Protein AF-A0A3P6T0H2-F1 (afdb_monomer_lite)

Organism: Cylicostephanus goldi (NCBI:txid71465)

pLDDT: mean 89.81, std 6.39, range [56.75, 97.06]

Structure (mmCIF, N/CA/C/O backbone):
data_AF-A0A3P6T0H2-F1
#
_entry.id   AF-A0A3P6T0H2-F1
#
loop_
_atom_site.group_PDB
_atom_site.id
_atom_site.type_symbol
_atom_site.label_atom_id
_atom_site.label_alt_id
_atom_site.label_comp_id
_atom_site.label_asym_id
_atom_site.label_entity_id
_atom_site.label_seq_id
_atom_site.pdbx_PDB_ins_code
_atom_site.Cartn_x
_atom_site.Cartn_y
_atom_site.Cartn_z
_atom_site.occupancy
_atom_site.B_iso_or_equiv
_atom_site.auth_seq_id
_atom_site.auth_comp_id
_atom_site.auth_asym_id
_atom_site.auth_atom_id
_atom_site.pdbx_PDB_model_num
ATOM 1 N N . MET A 1 1 ? 17.838 8.995 -18.043 1.00 56.75 1 MET A N 1
ATOM 2 C CA . MET A 1 1 ? 17.216 7.664 -18.227 1.00 56.75 1 MET A CA 1
ATOM 3 C C . MET A 1 1 ? 16.269 7.439 -17.061 1.00 56.75 1 MET A C 1
ATOM 5 O O . MET A 1 1 ? 16.693 7.664 -15.937 1.00 56.75 1 MET A O 1
ATOM 9 N N . PHE A 1 2 ? 15.009 7.081 -17.308 1.00 78.56 2 PHE A N 1
ATOM 10 C CA . PHE A 1 2 ? 14.020 6.824 -16.253 1.00 78.56 2 PHE A CA 1
ATOM 11 C C . PHE A 1 2 ? 13.772 5.318 -16.149 1.00 78.56 2 PHE A C 1
ATOM 13 O O . PHE A 1 2 ? 13.667 4.649 -17.176 1.00 78.56 2 PHE A O 1
ATOM 20 N N . VAL A 1 3 ? 13.692 4.792 -14.927 1.00 85.62 3 VAL A N 1
ATOM 21 C CA . VAL A 1 3 ? 13.364 3.388 -14.654 1.00 85.62 3 VAL A CA 1
ATOM 22 C C . VAL A 1 3 ? 12.165 3.339 -13.718 1.00 85.62 3 VAL A C 1
ATOM 24 O O . VAL A 1 3 ? 12.091 4.105 -12.758 1.00 85.62 3 VAL A O 1
ATOM 27 N N . LEU A 1 4 ? 11.206 2.463 -14.012 1.00 88.94 4 LEU A N 1
ATOM 28 C CA . LEU A 1 4 ? 10.087 2.222 -13.110 1.00 88.94 4 LEU A CA 1
ATOM 29 C C . LEU A 1 4 ? 10.591 1.500 -11.861 1.00 88.94 4 LEU A C 1
ATOM 31 O O . LEU A 1 4 ? 11.345 0.536 -11.978 1.00 88.94 4 LEU A O 1
ATOM 35 N N . GLN A 1 5 ? 10.147 1.939 -10.686 1.00 90.56 5 GLN A N 1
ATOM 36 C CA . GLN A 1 5 ? 10.596 1.397 -9.411 1.00 90.56 5 GLN A CA 1
ATOM 37 C C . GLN A 1 5 ? 9.438 0.809 -8.602 1.00 90.56 5 GLN A C 1
ATOM 39 O O . GLN A 1 5 ? 8.395 1.443 -8.454 1.00 90.56 5 GLN A O 1
ATOM 44 N N . PHE A 1 6 ? 9.672 -0.371 -8.031 1.00 90.06 6 PHE A N 1
ATOM 45 C CA . PHE A 1 6 ? 8.825 -1.020 -7.037 1.00 90.06 6 PHE A CA 1
ATOM 46 C C . PHE A 1 6 ? 9.510 -0.994 -5.684 1.00 90.06 6 PHE A C 1
ATOM 48 O O . PHE A 1 6 ? 10.702 -1.284 -5.553 1.00 90.06 6 PHE A O 1
ATOM 55 N N . ASP A 1 7 ? 8.732 -0.643 -4.676 1.00 90.25 7 ASP A N 1
ATOM 56 C CA . ASP A 1 7 ? 9.167 -0.512 -3.299 1.00 90.25 7 ASP A CA 1
ATOM 57 C C . ASP A 1 7 ? 8.033 -1.009 -2.386 1.00 90.25 7 ASP A C 1
ATOM 59 O O . ASP A 1 7 ? 6.903 -1.209 -2.841 1.00 90.25 7 ASP A O 1
ATOM 63 N N . GLN A 1 8 ? 8.328 -1.228 -1.110 1.00 88.31 8 GLN A N 1
ATOM 64 C CA . GLN A 1 8 ? 7.319 -1.537 -0.111 1.00 88.31 8 GLN A CA 1
ATOM 65 C C . GLN A 1 8 ? 6.286 -0.409 0.005 1.00 88.31 8 GLN A C 1
ATOM 67 O O . GLN A 1 8 ? 6.609 0.776 -0.122 1.00 88.31 8 GLN A O 1
ATOM 72 N N . GLY A 1 9 ? 5.031 -0.789 0.258 1.00 87.25 9 GLY A N 1
ATOM 73 C CA . GLY A 1 9 ? 3.922 0.154 0.381 1.00 87.25 9 GLY A CA 1
ATOM 74 C C . GLY A 1 9 ? 4.030 1.072 1.601 1.00 87.25 9 GLY A C 1
ATOM 75 O O . GLY A 1 9 ? 4.852 0.879 2.495 1.00 87.25 9 GLY A O 1
ATOM 76 N N . GLY A 1 10 ? 3.165 2.083 1.658 1.00 88.19 10 GLY A N 1
ATOM 77 C CA . GLY A 1 10 ? 3.023 2.925 2.845 1.00 88.19 10 GLY A CA 1
ATOM 78 C C . GLY A 1 10 ? 2.247 2.226 3.963 1.00 88.19 10 GLY A C 1
ATOM 79 O O . GLY A 1 10 ? 1.396 1.379 3.705 1.00 88.19 10 GLY A O 1
ATOM 80 N N . LEU A 1 11 ? 2.519 2.625 5.204 1.00 90.94 11 LEU A N 1
ATOM 81 C CA . LEU A 1 11 ? 1.697 2.309 6.372 1.00 90.94 11 LEU A CA 1
ATOM 82 C C . LEU A 1 11 ? 1.048 3.598 6.880 1.00 90.94 11 LEU A C 1
ATOM 84 O O . LEU A 1 11 ? 1.671 4.661 6.813 1.00 90.94 11 LEU A O 1
ATOM 88 N N . SER A 1 12 ? -0.162 3.516 7.439 1.00 92.00 12 SER A N 1
ATOM 89 C CA . SER A 1 12 ? -0.828 4.700 8.004 1.00 92.00 12 SER A CA 1
ATOM 90 C C . SER A 1 12 ? -0.120 5.266 9.243 1.00 92.00 12 SER A C 1
ATOM 92 O O . SER A 1 12 ? -0.160 6.470 9.492 1.00 92.00 12 SER A O 1
ATOM 94 N N . LEU A 1 13 ? 0.544 4.409 10.024 1.00 91.88 13 LEU A N 1
ATOM 95 C CA . LEU A 1 13 ? 1.431 4.785 11.130 1.00 91.88 13 LEU A CA 1
ATOM 96 C C . LEU A 1 13 ? 2.838 4.240 10.875 1.00 91.88 13 LEU A C 1
ATOM 98 O O . LEU A 1 13 ? 3.034 3.347 10.057 1.00 91.88 13 LEU A O 1
ATOM 102 N N . SER A 1 14 ? 3.838 4.739 11.604 1.00 90.12 14 SER A N 1
ATOM 103 C CA . SER A 1 14 ? 5.196 4.213 11.457 1.00 90.12 14 SER A CA 1
ATOM 104 C C . SER A 1 14 ? 5.265 2.725 11.816 1.00 90.12 14 SER A C 1
ATOM 106 O O . SER A 1 14 ? 4.638 2.274 12.778 1.00 90.12 14 SER A O 1
ATOM 108 N N . GLN A 1 15 ? 6.090 1.972 11.084 1.00 90.19 15 GLN A N 1
ATOM 109 C CA . GLN A 1 15 ? 6.333 0.543 11.313 1.00 90.19 15 GLN A CA 1
ATOM 110 C C . GLN A 1 15 ? 6.605 0.241 12.797 1.00 90.19 15 GLN A C 1
ATOM 112 O O . GLN A 1 15 ? 6.006 -0.654 13.389 1.00 90.19 15 GLN A O 1
ATOM 117 N N . ARG A 1 16 ? 7.436 1.073 13.441 1.00 89.19 16 ARG A N 1
ATOM 118 C CA . ARG A 1 16 ? 7.788 0.965 14.863 1.00 89.19 16 ARG A CA 1
ATOM 119 C C . ARG A 1 16 ? 6.571 0.973 15.797 1.00 89.19 16 ARG A C 1
ATOM 121 O O . ARG A 1 16 ? 6.591 0.268 16.803 1.00 89.19 16 ARG A O 1
ATOM 128 N N . ILE A 1 17 ? 5.527 1.747 15.489 1.00 91.75 17 ILE A N 1
ATOM 129 C CA . ILE A 1 17 ? 4.299 1.786 16.299 1.00 91.75 17 ILE A CA 1
ATOM 130 C C . ILE A 1 17 ? 3.573 0.437 16.236 1.00 91.75 17 ILE A C 1
ATOM 132 O O . ILE A 1 17 ? 3.117 -0.048 17.271 1.00 91.75 17 ILE A O 1
ATOM 136 N N . TYR A 1 18 ? 3.512 -0.190 15.057 1.00 91.31 18 TYR A N 1
ATOM 137 C CA . TYR A 1 18 ? 2.891 -1.505 14.886 1.00 91.31 18 TYR A CA 1
ATOM 138 C C . TYR A 1 18 ? 3.719 -2.648 15.477 1.00 91.31 18 TYR A C 1
ATOM 140 O O . TYR A 1 18 ? 3.127 -3.591 15.996 1.00 91.31 18 TYR A O 1
ATOM 148 N N . LEU A 1 19 ? 5.053 -2.574 15.432 1.00 89.69 19 LEU A N 1
ATOM 149 C CA . LEU A 1 19 ? 5.931 -3.609 15.995 1.00 89.69 19 LEU A CA 1
ATOM 150 C C . LEU A 1 19 ? 6.006 -3.548 17.529 1.00 89.69 19 LEU A C 1
ATOM 152 O O . LEU A 1 19 ? 6.058 -4.577 18.196 1.00 89.69 19 LEU A O 1
ATOM 156 N N . LEU A 1 20 ? 5.956 -2.347 18.113 1.00 91.38 20 LEU A N 1
ATOM 157 C CA . LEU A 1 20 ? 6.043 -2.132 19.560 1.00 91.38 20 LEU A CA 1
ATOM 158 C C . LEU A 1 20 ? 4.674 -1.774 20.157 1.00 91.38 20 LEU A C 1
ATOM 160 O O . LEU A 1 20 ? 4.537 -0.779 20.874 1.00 91.38 20 LEU A O 1
ATOM 164 N N . LYS A 1 21 ? 3.647 -2.595 19.884 1.00 88.25 21 LYS A N 1
ATOM 165 C CA . LYS A 1 21 ? 2.272 -2.353 20.377 1.00 88.25 21 LYS A CA 1
ATOM 166 C C . LYS A 1 21 ? 2.192 -2.233 21.900 1.00 88.25 21 LYS A C 1
ATOM 168 O O . LYS A 1 21 ? 1.386 -1.456 22.397 1.00 88.25 21 LYS A O 1
ATOM 173 N N . HIS A 1 22 ? 3.037 -2.955 22.636 1.00 89.94 22 HIS A N 1
ATOM 174 C CA . HIS A 1 22 ? 3.088 -2.879 24.099 1.00 89.94 22 HIS A CA 1
ATOM 175 C C . HIS A 1 22 ? 3.513 -1.489 24.608 1.00 89.94 22 HIS A C 1
ATOM 177 O O . HIS A 1 22 ? 3.059 -1.066 25.664 1.00 89.94 22 HIS A O 1
ATOM 183 N N . VAL A 1 23 ? 4.324 -0.750 23.837 1.00 92.38 23 VAL A N 1
ATOM 184 C CA . VAL A 1 23 ? 4.738 0.628 24.159 1.00 92.3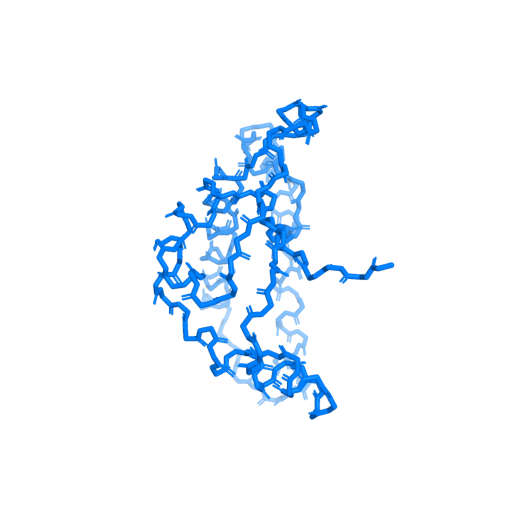8 23 VAL A CA 1
ATOM 185 C C . VAL A 1 23 ? 3.758 1.651 23.585 1.00 92.38 23 VAL A C 1
ATOM 187 O O . VAL A 1 23 ? 3.415 2.634 24.236 1.00 92.38 23 VAL A O 1
ATOM 190 N N . TYR A 1 24 ? 3.304 1.443 22.345 1.00 93.38 24 TYR A N 1
ATOM 191 C CA . TYR A 1 24 ? 2.552 2.447 21.583 1.00 93.38 24 TYR A CA 1
ATOM 192 C C . TYR A 1 24 ? 1.059 2.143 21.422 1.00 93.38 24 TYR A C 1
ATOM 194 O O . TYR A 1 24 ? 0.386 2.811 20.635 1.00 93.38 24 TYR A O 1
ATOM 202 N N . GLY A 1 25 ? 0.503 1.196 22.179 1.00 91.56 25 GLY A N 1
ATOM 203 C CA . GLY A 1 25 ? -0.907 0.798 22.083 1.00 91.56 25 GLY A CA 1
ATOM 204 C C . GLY A 1 25 ? -1.884 1.969 22.234 1.00 91.56 25 GLY A C 1
ATOM 205 O O . GLY A 1 25 ? -2.883 2.042 21.522 1.00 91.56 25 GLY A O 1
ATOM 206 N N . ALA A 1 26 ? -1.549 2.962 23.064 1.00 94.81 26 ALA A N 1
ATOM 207 C CA . ALA A 1 26 ? -2.329 4.194 23.184 1.00 94.81 26 ALA A CA 1
ATOM 208 C C . ALA A 1 26 ? -2.430 4.969 21.855 1.00 94.81 26 ALA A C 1
ATOM 210 O O . ALA A 1 26 ? -3.507 5.456 21.509 1.00 94.81 26 ALA A O 1
ATOM 211 N N . LYS A 1 27 ? -1.344 5.038 21.071 1.00 93.75 27 LYS A N 1
ATOM 212 C CA . LYS A 1 27 ? -1.337 5.693 19.751 1.00 93.75 27 LYS A CA 1
ATOM 213 C C . LYS A 1 27 ? -2.196 4.932 18.745 1.00 93.75 27 LYS A C 1
ATOM 215 O O . LYS A 1 27 ? -2.960 5.556 18.013 1.00 93.75 27 LYS A O 1
ATOM 220 N N . ILE A 1 28 ? -2.132 3.599 18.763 1.00 93.75 28 ILE A N 1
ATOM 221 C CA . ILE A 1 28 ? -2.985 2.742 17.923 1.00 93.75 28 ILE A CA 1
ATOM 222 C C . ILE A 1 28 ? -4.462 2.964 18.273 1.00 93.75 28 ILE A C 1
ATOM 224 O O . ILE A 1 28 ? -5.288 3.135 17.382 1.00 93.75 28 ILE A O 1
ATOM 228 N N . ASN A 1 29 ? -4.798 3.062 19.561 1.00 95.19 29 ASN A N 1
ATOM 229 C CA . ASN A 1 29 ? -6.169 3.326 20.003 1.00 95.19 29 ASN A CA 1
ATOM 230 C C . ASN A 1 29 ? -6.680 4.710 19.574 1.00 95.19 29 ASN A C 1
ATOM 232 O O . ASN A 1 29 ? -7.846 4.847 19.200 1.00 95.19 29 ASN A O 1
ATOM 236 N N . VAL A 1 30 ? -5.830 5.741 19.607 1.00 96.75 30 VAL A N 1
ATOM 237 C CA . VAL A 1 30 ? -6.177 7.074 19.084 1.00 96.75 30 VAL A CA 1
ATOM 238 C C . VAL A 1 30 ? -6.426 7.010 17.576 1.00 96.75 30 VAL A C 1
ATOM 240 O O . VAL A 1 30 ? -7.440 7.525 17.105 1.00 96.75 30 VAL A O 1
ATOM 243 N N . PHE A 1 31 ? -5.560 6.323 16.829 1.00 96.00 31 PHE A N 1
ATOM 244 C CA . PHE A 1 31 ? -5.728 6.132 15.390 1.00 96.00 31 PHE A CA 1
ATOM 245 C C . PHE A 1 31 ? -7.008 5.353 15.047 1.00 96.00 31 PHE A C 1
ATOM 247 O O . PHE A 1 31 ? -7.780 5.783 14.190 1.00 96.00 31 PHE A O 1
ATOM 254 N N . LYS A 1 32 ? -7.322 4.286 15.793 1.00 96.06 32 LYS A N 1
ATOM 255 C CA . LYS A 1 32 ? -8.589 3.548 15.673 1.00 96.06 32 LYS A CA 1
ATOM 256 C C . LYS A 1 32 ? -9.796 4.470 15.846 1.00 96.06 32 LYS A C 1
ATOM 258 O O . LYS A 1 32 ? -10.700 4.470 15.014 1.00 96.06 32 LYS A O 1
ATOM 263 N N . LYS A 1 33 ? -9.810 5.294 16.902 1.00 96.19 33 LYS A N 1
ATOM 264 C CA . LYS A 1 33 ? -10.893 6.266 17.142 1.00 96.19 33 LYS A CA 1
ATOM 265 C C . LYS A 1 33 ? -11.018 7.268 15.993 1.00 96.19 33 LYS A C 1
ATOM 267 O O . LYS A 1 33 ? -12.134 7.584 15.583 1.00 96.19 33 LYS A O 1
ATOM 272 N N . PHE A 1 34 ? -9.894 7.738 15.457 1.00 96.50 34 PHE A N 1
ATOM 273 C CA . PHE A 1 34 ? -9.876 8.620 14.293 1.00 96.50 34 PHE A CA 1
ATOM 274 C C . PHE A 1 34 ? -10.524 7.963 13.064 1.00 96.50 34 PHE A C 1
ATOM 276 O O . PHE A 1 34 ? -11.424 8.563 12.472 1.00 96.50 34 PHE A O 1
ATOM 283 N N . LEU A 1 35 ? -10.149 6.723 12.725 1.00 96.25 35 LEU A N 1
ATOM 284 C CA . LEU A 1 35 ? -10.744 5.982 11.607 1.00 96.25 35 LEU A CA 1
ATOM 285 C C . LEU A 1 35 ? -12.250 5.765 11.800 1.00 96.25 35 LEU A C 1
ATOM 287 O O . LEU A 1 35 ? -13.027 6.029 10.883 1.00 96.25 35 LEU A O 1
ATOM 291 N N . VAL A 1 36 ? -12.682 5.375 13.007 1.00 95.69 36 VAL A N 1
ATOM 292 C CA . VAL A 1 36 ? -14.111 5.173 13.321 1.00 95.69 36 VAL A CA 1
ATOM 293 C C . VAL A 1 36 ? -14.887 6.467 13.086 1.00 95.69 36 VAL A C 1
ATOM 295 O O . VAL A 1 36 ? -15.954 6.454 12.472 1.00 95.69 36 VAL A O 1
ATOM 298 N N . ASN A 1 37 ? -14.344 7.599 13.534 1.00 95.69 37 ASN A N 1
ATOM 299 C CA . ASN A 1 37 ? -14.981 8.899 13.357 1.00 95.69 37 ASN A CA 1
ATOM 300 C C . ASN A 1 37 ? -15.056 9.311 11.880 1.00 95.69 37 ASN A C 1
ATOM 302 O O . ASN A 1 37 ? -16.089 9.825 11.452 1.00 95.69 37 ASN A O 1
ATOM 306 N N . LYS A 1 38 ? -14.010 9.050 11.086 1.00 95.56 38 LYS A N 1
ATOM 307 C CA . LYS A 1 38 ? -14.011 9.324 9.640 1.00 95.56 38 LYS A CA 1
ATOM 308 C C . LYS A 1 38 ? -15.033 8.473 8.891 1.00 95.56 38 LYS A C 1
ATOM 310 O O . LYS A 1 38 ? -15.820 9.022 8.127 1.00 95.56 38 LYS A O 1
ATOM 315 N N . VAL A 1 39 ? -15.092 7.169 9.163 1.00 95.25 39 VAL A N 1
ATOM 316 C CA . VAL A 1 39 ? -16.085 6.276 8.541 1.00 95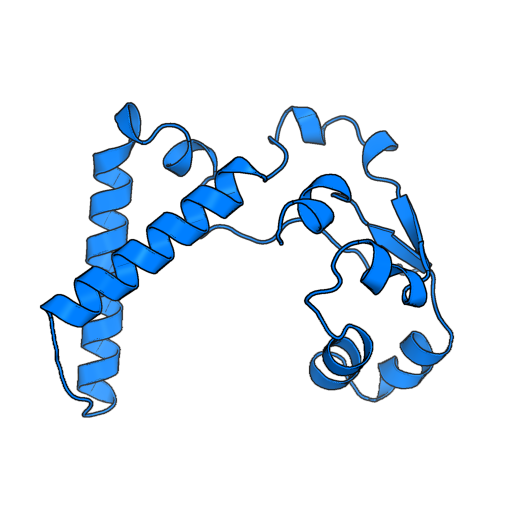.25 39 VAL A CA 1
ATOM 317 C C . VAL A 1 39 ? -17.506 6.718 8.885 1.00 95.25 39 VAL A C 1
ATOM 319 O O . VAL A 1 39 ? -18.360 6.782 8.004 1.00 95.25 39 VAL A O 1
ATOM 322 N N . ARG A 1 40 ? -17.764 7.102 10.141 1.00 93.50 40 ARG A N 1
ATOM 323 C CA . ARG A 1 40 ? -19.075 7.630 10.549 1.00 93.50 40 ARG A CA 1
ATOM 324 C C . ARG A 1 40 ? -19.450 8.919 9.828 1.00 93.50 40 ARG A C 1
ATOM 326 O O . ARG A 1 40 ? -20.624 9.102 9.514 1.00 93.50 40 ARG A O 1
ATOM 333 N N . LEU A 1 41 ? -18.481 9.801 9.581 1.00 95.06 41 LEU A N 1
ATOM 334 C CA . LEU A 1 41 ? -18.708 11.024 8.817 1.00 95.06 41 LEU A CA 1
ATOM 335 C C . LEU A 1 41 ? -19.106 10.688 7.374 1.00 95.06 41 LEU A C 1
ATOM 337 O O . LEU A 1 41 ? -20.161 11.123 6.928 1.00 95.06 41 LEU A O 1
ATOM 341 N N . PHE A 1 42 ? -18.364 9.803 6.701 1.00 94.88 42 PHE A N 1
ATOM 342 C CA . PHE A 1 42 ? -18.709 9.360 5.346 1.00 94.88 42 PHE A CA 1
ATOM 343 C C . PHE A 1 42 ? -20.064 8.645 5.274 1.00 94.88 42 PHE A C 1
ATOM 345 O O . PHE A 1 42 ? -20.839 8.885 4.353 1.00 94.88 42 PHE A O 1
ATOM 352 N N . GLN A 1 43 ? -20.399 7.812 6.265 1.00 93.81 43 GLN A N 1
ATOM 353 C CA . GLN A 1 43 ? -21.720 7.182 6.346 1.00 93.81 43 GLN A CA 1
ATOM 354 C C . GLN A 1 43 ? -22.836 8.214 6.532 1.00 93.81 43 GLN A C 1
ATOM 356 O O . GLN A 1 43 ? -23.925 8.052 5.985 1.00 93.81 43 GLN A O 1
ATOM 361 N N . LYS A 1 44 ? -22.589 9.272 7.317 1.00 93.44 44 LYS A N 1
ATOM 362 C CA . LYS A 1 44 ? -23.545 10.365 7.506 1.00 93.44 44 LYS A CA 1
ATOM 363 C C . LYS A 1 44 ? -23.772 11.127 6.204 1.00 93.44 44 LYS A C 1
ATOM 365 O O . LYS A 1 44 ? -24.930 11.298 5.832 1.00 93.44 44 LYS A O 1
ATOM 370 N N . ASP A 1 45 ? -22.702 11.526 5.531 1.00 94.75 45 ASP A N 1
ATOM 371 C CA . ASP A 1 45 ? -22.774 12.346 4.319 1.00 94.75 45 ASP A CA 1
ATOM 372 C C . ASP A 1 45 ? -23.359 11.553 3.140 1.00 94.75 45 ASP A C 1
ATOM 374 O O . ASP A 1 45 ? -24.199 12.058 2.399 1.00 94.75 45 ASP A O 1
ATOM 378 N N . GLY A 1 46 ? -23.004 10.269 3.027 1.00 93.88 46 GLY A N 1
ATOM 379 C CA . GLY A 1 46 ? -23.524 9.352 2.011 1.00 93.88 46 GLY A CA 1
ATOM 380 C C . GLY A 1 46 ? -24.896 8.743 2.318 1.00 93.88 46 GLY A C 1
ATOM 381 O O . GLY A 1 46 ? -25.351 7.894 1.556 1.00 93.88 46 GLY A O 1
ATOM 382 N N . LYS A 1 47 ? -25.549 9.119 3.432 1.00 93.50 47 LYS A N 1
ATOM 383 C CA . LYS A 1 47 ? -26.824 8.532 3.904 1.00 93.50 47 LYS A CA 1
ATOM 384 C C . LYS A 1 47 ? -26.798 6.992 3.982 1.00 93.50 47 LYS A C 1
ATOM 386 O O . LYS A 1 47 ? -27.795 6.328 3.709 1.00 93.50 47 LYS A O 1
ATOM 391 N N . LEU A 1 48 ? -25.655 6.424 4.366 1.00 91.75 48 LEU A N 1
ATOM 392 C CA . LEU A 1 48 ? -25.446 4.979 4.464 1.00 91.75 48 LEU A CA 1
ATOM 393 C C . LEU A 1 48 ? -25.866 4.432 5.842 1.00 91.75 48 LEU A C 1
ATOM 395 O O . LEU A 1 48 ? -25.838 5.167 6.838 1.00 91.75 48 LEU A O 1
ATOM 399 N N . PRO A 1 49 ? -26.198 3.129 5.941 1.00 87.69 49 PRO A N 1
ATOM 400 C CA . PRO A 1 49 ? -26.496 2.484 7.214 1.00 87.69 49 PRO A CA 1
ATOM 401 C C . PRO A 1 49 ? -25.326 2.598 8.196 1.00 87.69 49 PRO A C 1
ATOM 403 O O . PRO A 1 49 ? -24.173 2.329 7.857 1.00 87.69 49 PRO A O 1
ATOM 406 N N . ARG A 1 50 ? -25.631 2.960 9.445 1.00 86.88 50 ARG A N 1
ATOM 407 C CA . ARG A 1 50 ? -24.634 3.109 10.511 1.00 86.88 50 ARG A CA 1
ATOM 408 C C . ARG A 1 50 ? -24.664 1.887 11.414 1.00 86.88 50 ARG A C 1
ATOM 410 O O . ARG A 1 50 ? -25.504 1.794 12.304 1.00 86.88 50 ARG A O 1
ATOM 417 N N . ASN A 1 51 ? -23.728 0.967 11.212 1.00 89.06 51 ASN A N 1
ATOM 418 C CA . ASN A 1 51 ? -23.508 -0.143 12.133 1.00 89.06 51 ASN A CA 1
ATOM 419 C C . ASN A 1 51 ? -22.179 0.063 12.860 1.00 89.06 51 ASN A C 1
ATOM 421 O O . ASN A 1 51 ? -21.110 -0.220 12.323 1.00 89.06 51 ASN A O 1
ATOM 425 N N . ARG A 1 52 ? -22.263 0.564 14.095 1.00 87.12 52 ARG A N 1
ATOM 426 C CA . ARG A 1 52 ? -21.091 0.872 14.918 1.00 87.12 52 ARG A CA 1
ATOM 427 C C . ARG A 1 52 ? -20.202 -0.350 15.140 1.00 87.12 52 ARG A C 1
ATOM 429 O O . ARG A 1 52 ? -18.999 -0.245 14.931 1.00 87.12 52 ARG A O 1
ATOM 436 N N . THR A 1 53 ? -20.787 -1.473 15.547 1.00 90.69 53 THR A N 1
ATOM 437 C CA . THR A 1 53 ? -20.045 -2.697 15.872 1.00 90.69 53 THR A CA 1
ATOM 438 C C . THR A 1 53 ? -19.329 -3.242 14.644 1.00 90.69 53 THR A C 1
ATOM 440 O O . THR A 1 53 ? -18.163 -3.615 14.727 1.00 90.69 53 THR A O 1
ATOM 443 N N . LYS A 1 54 ? -19.994 -3.215 13.482 1.00 92.88 54 LYS A N 1
ATOM 444 C CA . LYS A 1 54 ? -19.371 -3.599 12.214 1.00 92.88 54 LYS A CA 1
ATOM 445 C C . LYS A 1 54 ? -18.216 -2.664 11.854 1.00 92.88 54 LYS A C 1
ATOM 447 O O . LYS A 1 54 ? -17.123 -3.139 11.603 1.00 92.88 54 LYS A O 1
ATOM 452 N N . THR A 1 55 ? -18.421 -1.346 11.908 1.00 93.19 55 THR A N 1
ATOM 453 C CA . THR A 1 55 ? -17.359 -0.371 11.609 1.00 93.19 55 THR A CA 1
ATOM 454 C C . THR A 1 55 ? -16.143 -0.527 12.521 1.00 93.19 55 THR A C 1
ATOM 456 O O . THR A 1 55 ? -15.015 -0.435 12.051 1.00 93.19 55 THR A O 1
ATOM 459 N N . GLU A 1 56 ? -16.348 -0.761 13.817 1.00 94.31 56 GLU A N 1
ATOM 460 C CA . GLU A 1 56 ? -15.240 -0.986 14.752 1.00 94.31 56 GLU A CA 1
ATOM 461 C C . GLU A 1 56 ? -14.475 -2.278 14.425 1.00 94.31 56 GLU A C 1
ATOM 463 O O . GLU A 1 56 ? -13.245 -2.250 14.432 1.00 94.31 56 GLU A O 1
ATOM 468 N N . LYS A 1 57 ? -15.183 -3.357 14.060 1.00 96.25 57 LYS A N 1
ATOM 469 C CA . LYS A 1 57 ? -14.578 -4.621 13.620 1.00 96.25 57 LYS A CA 1
ATOM 470 C C . LYS A 1 57 ? -13.796 -4.469 12.310 1.00 96.25 57 LYS A C 1
ATOM 472 O O . LYS A 1 57 ? -12.641 -4.876 12.255 1.00 96.25 57 LYS A O 1
ATOM 477 N N . ASP A 1 58 ? -14.384 -3.839 11.295 1.00 95.50 58 ASP A N 1
ATOM 478 C CA . ASP A 1 58 ? -13.735 -3.623 9.995 1.00 95.50 58 ASP A CA 1
ATOM 479 C C . ASP A 1 58 ? -12.438 -2.801 10.163 1.00 95.50 58 ASP A C 1
ATOM 481 O O . ASP A 1 58 ? -11.419 -3.069 9.531 1.00 95.50 58 ASP A O 1
ATOM 485 N N . ILE A 1 59 ? -12.435 -1.818 11.072 1.00 96.12 59 ILE A N 1
ATOM 486 C CA . ILE A 1 59 ? -11.239 -1.017 11.377 1.00 96.12 59 ILE A CA 1
ATOM 487 C C . ILE A 1 59 ? -10.182 -1.827 12.132 1.00 96.12 59 ILE A C 1
ATOM 489 O O . ILE A 1 59 ? -8.991 -1.648 11.878 1.00 96.12 59 ILE A O 1
ATOM 493 N N . ASP A 1 60 ? -10.584 -2.720 13.036 1.00 95.94 60 ASP A N 1
ATOM 494 C CA . ASP A 1 60 ? -9.644 -3.642 13.678 1.00 95.94 60 ASP A CA 1
ATOM 495 C C . ASP A 1 60 ? -8.984 -4.574 12.658 1.00 95.94 60 ASP A C 1
ATOM 497 O O . ASP A 1 60 ? -7.780 -4.821 12.740 1.00 95.94 60 ASP A O 1
ATOM 501 N N . GLU A 1 61 ? -9.738 -5.048 11.666 1.00 97.06 61 GLU A N 1
ATOM 502 C CA . GLU A 1 61 ? -9.202 -5.848 10.564 1.00 97.06 61 GLU A CA 1
ATOM 503 C C . GLU A 1 61 ? -8.179 -5.055 9.736 1.00 97.06 61 GLU A C 1
ATOM 505 O O . GLU A 1 61 ? -7.088 -5.570 9.482 1.00 97.06 61 GLU A O 1
ATOM 510 N N . ILE A 1 62 ? -8.457 -3.784 9.415 1.00 95.81 62 ILE A N 1
ATOM 511 C CA . ILE A 1 62 ? -7.505 -2.890 8.726 1.00 95.81 62 ILE A CA 1
ATOM 512 C C . ILE A 1 62 ? -6.217 -2.715 9.541 1.00 95.81 62 ILE A C 1
ATOM 514 O O . ILE A 1 62 ? -5.121 -2.893 9.013 1.00 95.81 62 ILE A O 1
ATOM 518 N N . ILE A 1 63 ? -6.324 -2.407 10.838 1.00 95.31 63 ILE A N 1
ATOM 519 C CA . ILE A 1 63 ? -5.158 -2.208 11.716 1.00 95.31 63 ILE A CA 1
ATOM 520 C C . ILE A 1 63 ? -4.336 -3.497 11.841 1.00 95.31 63 ILE A C 1
ATOM 522 O O . ILE A 1 63 ? -3.104 -3.458 11.882 1.00 95.31 63 ILE A O 1
ATOM 526 N N . ASN A 1 64 ? -4.999 -4.652 11.912 1.00 95.12 64 ASN A N 1
ATOM 527 C CA . ASN A 1 64 ? -4.324 -5.944 11.967 1.00 95.12 64 ASN A CA 1
ATOM 528 C C . ASN A 1 64 ? -3.626 -6.282 10.649 1.00 95.12 64 ASN A C 1
ATOM 530 O O . ASN A 1 64 ? -2.512 -6.803 10.677 1.00 95.12 64 ASN A O 1
ATOM 534 N N . PHE A 1 65 ? -4.243 -5.960 9.514 1.00 94.06 65 PHE A N 1
ATOM 535 C CA . PHE A 1 65 ? -3.625 -6.108 8.202 1.00 94.06 65 PHE A CA 1
ATOM 536 C C . PHE A 1 65 ? -2.384 -5.216 8.064 1.00 94.06 65 PHE A C 1
ATOM 538 O O . PHE A 1 65 ? -1.311 -5.713 7.730 1.00 94.06 65 PHE A O 1
ATOM 545 N N . GLU A 1 66 ? -2.476 -3.935 8.432 1.00 94.19 66 GLU A N 1
ATOM 546 C CA . GLU A 1 66 ? -1.314 -3.037 8.440 1.00 94.19 66 GLU A CA 1
ATOM 547 C C . GLU A 1 66 ? -0.212 -3.518 9.389 1.00 94.19 66 GLU A C 1
ATOM 549 O O . GLU A 1 66 ? 0.967 -3.396 9.069 1.00 94.19 66 GLU A O 1
ATOM 554 N N . ALA A 1 67 ? -0.562 -4.115 10.533 1.00 93.69 67 ALA A N 1
ATOM 555 C CA . ALA A 1 67 ? 0.428 -4.689 11.439 1.00 93.69 67 ALA A CA 1
ATOM 556 C C . ALA A 1 67 ? 1.170 -5.889 10.824 1.00 93.69 67 ALA A C 1
ATOM 558 O O . ALA A 1 67 ? 2.366 -6.042 11.067 1.00 93.69 67 ALA A O 1
ATOM 559 N N . LYS A 1 68 ? 0.490 -6.718 10.017 1.00 93.00 68 LYS A N 1
ATOM 560 C CA . LYS A 1 68 ? 1.131 -7.803 9.255 1.00 93.00 68 LYS A CA 1
ATOM 561 C C . LYS A 1 68 ? 2.057 -7.242 8.176 1.00 93.00 68 LYS A C 1
ATOM 563 O O . LYS A 1 68 ? 3.204 -7.668 8.098 1.00 93.00 68 LYS A O 1
ATOM 568 N N . LEU A 1 69 ? 1.606 -6.232 7.425 1.00 92.06 69 LEU A N 1
ATOM 569 C CA . LEU A 1 69 ? 2.449 -5.540 6.444 1.00 92.06 69 LEU A CA 1
ATOM 570 C C . LEU A 1 69 ? 3.681 -4.904 7.102 1.00 92.06 69 LEU A C 1
ATOM 572 O O . LEU A 1 69 ? 4.786 -5.013 6.583 1.00 92.06 69 LEU A O 1
ATOM 576 N N . ALA A 1 70 ? 3.514 -4.286 8.271 1.00 92.06 70 ALA A N 1
ATOM 577 C CA . ALA A 1 70 ? 4.615 -3.708 9.031 1.00 92.06 70 ALA A CA 1
ATOM 578 C C . ALA A 1 70 ? 5.647 -4.756 9.473 1.00 92.06 70 ALA A C 1
ATOM 580 O O . ALA A 1 70 ? 6.829 -4.433 9.556 1.00 92.06 70 ALA A O 1
ATOM 581 N N . ALA A 1 71 ? 5.231 -5.995 9.745 1.00 91.69 71 ALA A N 1
ATOM 582 C CA . ALA A 1 71 ? 6.135 -7.073 10.142 1.00 91.69 71 ALA A CA 1
ATOM 583 C C . ALA A 1 71 ? 7.027 -7.569 8.995 1.00 91.69 71 ALA A C 1
ATOM 585 O O . ALA A 1 71 ? 8.161 -7.962 9.248 1.00 91.69 71 ALA A O 1
ATOM 586 N N . ILE A 1 72 ? 6.537 -7.516 7.754 1.00 90.81 72 ILE A N 1
ATOM 587 C CA . ILE A 1 72 ? 7.283 -7.957 6.565 1.00 90.81 72 ILE A CA 1
ATOM 588 C C . ILE A 1 72 ? 8.064 -6.823 5.879 1.00 90.81 72 ILE A C 1
ATOM 590 O O . ILE A 1 72 ? 8.844 -7.081 4.967 1.00 90.81 72 ILE A O 1
ATOM 594 N N . GLN A 1 73 ? 7.858 -5.563 6.284 1.00 89.44 73 GLN A N 1
ATOM 595 C CA . GLN A 1 73 ? 8.614 -4.423 5.760 1.00 89.44 73 GLN A CA 1
ATOM 596 C C . GLN A 1 73 ? 10.076 -4.446 6.209 1.00 89.44 73 GLN A C 1
ATOM 598 O O . GLN A 1 73 ? 10.388 -4.666 7.382 1.00 89.44 73 GLN A O 1
ATOM 603 N N . THR A 1 74 ? 10.974 -4.100 5.293 1.00 85.94 74 THR A N 1
ATOM 604 C CA . THR A 1 74 ? 12.396 -3.942 5.594 1.00 85.94 74 THR A CA 1
ATOM 605 C C . THR A 1 74 ? 12.598 -2.732 6.506 1.00 85.94 74 THR A C 1
ATOM 607 O O . THR A 1 74 ? 12.088 -1.635 6.238 1.00 85.94 74 THR A O 1
ATOM 610 N N . THR A 1 75 ? 13.339 -2.928 7.599 1.00 83.75 75 THR A N 1
ATOM 611 C CA . THR A 1 75 ? 13.586 -1.884 8.602 1.00 83.75 75 THR A CA 1
ATOM 612 C C . THR A 1 75 ? 14.474 -0.775 8.042 1.00 83.75 75 THR A C 1
ATOM 614 O O . THR A 1 75 ? 15.391 -1.074 7.277 1.00 83.75 75 THR A O 1
ATOM 617 N N . PRO A 1 76 ? 14.287 0.498 8.436 1.00 80.56 76 PRO A N 1
ATOM 618 C CA . PRO A 1 76 ? 15.099 1.614 7.939 1.00 80.56 76 PRO A CA 1
ATOM 619 C C . PRO A 1 76 ? 16.614 1.388 8.040 1.00 80.56 76 PRO A C 1
ATOM 621 O O . PRO A 1 76 ? 17.367 1.850 7.186 1.00 80.56 76 PRO A O 1
ATOM 624 N N . GLU A 1 77 ? 17.069 0.663 9.061 1.00 79.81 77 GLU A N 1
ATOM 625 C CA . GLU A 1 77 ? 18.470 0.307 9.267 1.00 79.81 77 GLU A CA 1
ATOM 626 C C . GLU A 1 77 ? 18.981 -0.647 8.184 1.00 79.81 77 GLU A C 1
ATOM 628 O O . GLU A 1 77 ? 20.047 -0.405 7.620 1.00 79.81 77 GLU A O 1
ATOM 633 N N . ALA A 1 78 ? 18.205 -1.681 7.845 1.00 79.62 78 ALA A N 1
ATOM 634 C CA . ALA A 1 78 ? 18.532 -2.606 6.763 1.00 79.62 78 ALA A CA 1
ATOM 635 C C . ALA A 1 78 ? 18.498 -1.918 5.385 1.00 79.62 78 ALA A C 1
ATOM 637 O O . ALA A 1 78 ? 19.196 -2.345 4.468 1.00 79.62 78 ALA A O 1
ATOM 638 N N . ARG A 1 79 ? 17.759 -0.806 5.252 1.00 79.38 79 ARG A N 1
ATOM 639 C CA . ARG A 1 79 ? 17.645 -0.021 4.007 1.00 79.38 79 ARG A CA 1
ATOM 640 C C . ARG A 1 79 ? 18.857 0.849 3.671 1.00 79.38 79 ARG A C 1
ATOM 642 O O . ARG A 1 79 ? 18.892 1.436 2.591 1.00 79.38 79 ARG A O 1
ATOM 649 N N . LYS A 1 80 ? 19.845 0.936 4.567 1.00 80.94 80 LYS A N 1
ATOM 650 C CA . LYS A 1 80 ? 21.081 1.711 4.353 1.00 80.94 80 LYS A CA 1
ATOM 651 C C . LYS A 1 80 ? 22.066 1.034 3.396 1.00 80.94 80 LYS A C 1
ATOM 653 O O . LYS A 1 80 ? 22.958 1.696 2.878 1.00 80.94 80 LYS A O 1
ATOM 658 N N . ASP A 1 81 ? 21.917 -0.267 3.161 1.00 80.06 81 ASP A N 1
ATOM 659 C CA . ASP A 1 81 ? 22.760 -1.022 2.235 1.00 80.06 81 ASP A CA 1
ATOM 660 C C . ASP A 1 81 ? 22.240 -0.883 0.797 1.00 80.06 81 ASP A C 1
ATOM 662 O O . ASP A 1 81 ? 21.479 -1.711 0.299 1.00 80.06 81 ASP A O 1
ATOM 666 N N . HIS A 1 82 ? 22.599 0.223 0.145 1.00 71.31 82 HIS A N 1
ATOM 667 C CA . HIS A 1 82 ? 22.043 0.618 -1.151 1.00 71.31 82 HIS A CA 1
ATOM 668 C C . HIS A 1 82 ? 22.263 -0.408 -2.275 1.00 71.31 82 HIS A C 1
ATOM 670 O O . HIS A 1 82 ? 21.427 -0.485 -3.178 1.00 71.31 82 HIS A O 1
ATOM 676 N N . GLU A 1 83 ? 23.329 -1.212 -2.217 1.00 74.56 83 GLU A N 1
ATOM 677 C CA . GLU A 1 83 ? 23.641 -2.208 -3.250 1.00 74.56 83 GLU A CA 1
ATOM 678 C C . GLU A 1 83 ? 22.625 -3.357 -3.264 1.00 74.56 83 GLU A C 1
ATOM 680 O O . GLU A 1 83 ? 22.217 -3.813 -4.334 1.00 74.56 83 GLU A O 1
ATOM 685 N N . LYS A 1 84 ? 22.111 -3.759 -2.094 1.00 78.81 84 LYS A N 1
ATOM 686 C CA . LYS A 1 84 ? 21.101 -4.829 -1.973 1.00 78.81 84 LYS A CA 1
ATOM 687 C C . LYS A 1 84 ? 19.748 -4.484 -2.598 1.00 78.81 84 LYS A C 1
ATOM 689 O O . LYS A 1 84 ? 18.970 -5.380 -2.927 1.00 78.81 84 LYS A O 1
ATOM 694 N N . PHE A 1 85 ? 19.463 -3.196 -2.789 1.00 80.25 85 PHE A N 1
ATOM 695 C CA . PHE A 1 85 ? 18.194 -2.720 -3.345 1.00 80.25 85 PHE A CA 1
ATOM 696 C C . PHE A 1 85 ? 18.253 -2.485 -4.859 1.00 80.25 85 PHE A C 1
ATOM 698 O O . PHE A 1 85 ? 17.258 -2.055 -5.446 1.00 80.25 85 PHE A O 1
ATOM 705 N N . TYR A 1 86 ? 19.387 -2.770 -5.511 1.00 85.38 86 TYR A N 1
ATOM 706 C CA . TYR A 1 86 ? 19.520 -2.665 -6.962 1.00 85.38 86 TYR A CA 1
ATOM 707 C C . TYR A 1 86 ? 19.134 -3.970 -7.673 1.00 85.38 86 TYR A C 1
ATOM 709 O O . TYR A 1 86 ? 19.975 -4.676 -8.228 1.00 85.38 86 TYR A O 1
ATOM 717 N N . ASN A 1 87 ? 17.840 -4.305 -7.689 1.00 88.50 87 ASN A N 1
ATOM 718 C CA . ASN A 1 87 ? 17.365 -5.503 -8.383 1.00 88.50 87 ASN A CA 1
ATOM 719 C C . ASN A 1 87 ? 16.616 -5.155 -9.671 1.00 88.50 87 ASN A C 1
ATOM 721 O O . ASN A 1 87 ? 15.393 -5.014 -9.685 1.00 88.50 87 ASN A O 1
ATOM 725 N N . LEU A 1 88 ? 17.349 -5.049 -10.781 1.00 92.19 88 LEU A N 1
ATOM 726 C CA . LEU A 1 88 ? 16.735 -4.910 -12.100 1.00 92.19 88 LEU A CA 1
ATOM 727 C C . LEU A 1 88 ? 16.111 -6.233 -12.554 1.00 92.19 88 LEU A C 1
ATOM 729 O O . LEU A 1 88 ? 16.772 -7.275 -12.597 1.00 92.19 88 LEU A O 1
ATOM 733 N N . ARG A 1 89 ? 14.832 -6.188 -12.923 1.00 92.44 89 ARG A N 1
ATOM 734 C CA . ARG A 1 89 ? 14.067 -7.308 -13.484 1.00 92.44 89 ARG A CA 1
ATOM 735 C C . ARG A 1 89 ? 13.294 -6.843 -14.703 1.00 92.44 89 ARG A C 1
ATOM 737 O O . ARG A 1 89 ? 13.058 -5.657 -14.877 1.00 92.44 89 ARG A O 1
ATOM 744 N N . ARG A 1 90 ? 12.902 -7.7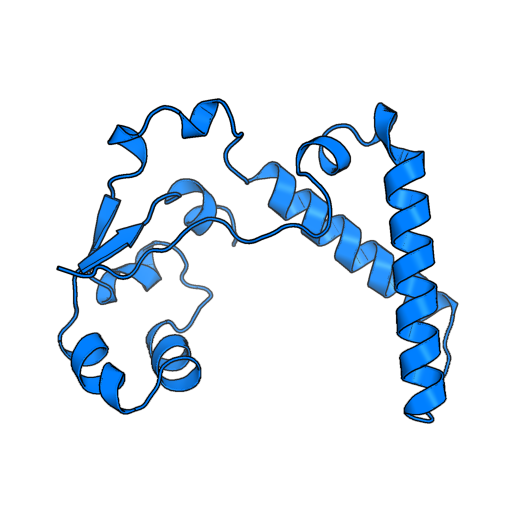68 -15.574 1.00 92.94 90 ARG A N 1
ATOM 745 C CA . ARG A 1 90 ? 11.941 -7.452 -16.639 1.00 92.94 90 ARG A CA 1
ATOM 746 C C . ARG A 1 90 ? 10.537 -7.406 -16.055 1.00 92.94 90 ARG A C 1
ATOM 748 O O . ARG A 1 90 ? 10.226 -8.221 -15.190 1.00 92.94 90 ARG A O 1
ATOM 755 N N . ILE A 1 91 ? 9.681 -6.513 -16.546 1.00 91.38 91 ILE A N 1
ATOM 756 C CA . ILE A 1 91 ? 8.306 -6.404 -16.037 1.00 91.38 91 ILE A CA 1
ATOM 757 C C . ILE A 1 91 ? 7.520 -7.714 -16.196 1.00 91.38 91 ILE A C 1
ATOM 759 O O . ILE A 1 91 ? 6.728 -8.068 -15.328 1.00 91.38 91 ILE A O 1
ATOM 763 N N . SER A 1 92 ? 7.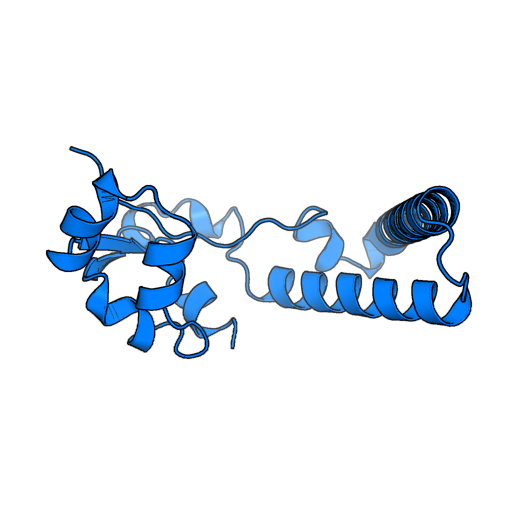818 -8.503 -17.236 1.00 91.50 92 SER A N 1
ATOM 764 C CA . SER A 1 92 ? 7.225 -9.830 -17.443 1.00 91.50 92 SER A CA 1
ATOM 765 C C . SER A 1 92 ? 7.527 -10.825 -16.316 1.00 91.50 92 SER A C 1
ATOM 767 O O . SER A 1 92 ? 6.872 -11.855 -16.223 1.00 91.50 92 SER A O 1
ATOM 769 N N . LYS A 1 93 ? 8.538 -10.547 -15.483 1.00 92.06 93 LYS A N 1
ATOM 770 C CA . LYS A 1 93 ? 8.942 -11.372 -14.339 1.00 92.06 93 LYS A CA 1
ATOM 771 C C . LYS A 1 93 ? 8.277 -10.966 -13.028 1.00 92.06 93 LYS A C 1
ATOM 773 O O . LYS A 1 93 ? 8.447 -11.663 -12.042 1.00 92.06 93 LYS A O 1
ATOM 778 N N . MET A 1 94 ? 7.484 -9.893 -13.005 1.00 89.12 94 MET A N 1
ATOM 779 C CA . MET A 1 94 ? 6.780 -9.450 -11.792 1.00 89.12 94 MET A CA 1
ATOM 780 C C . MET A 1 94 ? 5.836 -10.524 -11.226 1.00 89.12 94 MET A C 1
ATOM 782 O O . MET A 1 94 ? 5.713 -10.648 -10.010 1.00 89.12 94 MET A O 1
ATOM 786 N N . ARG A 1 95 ? 5.229 -11.349 -12.093 1.00 89.62 95 ARG A N 1
ATOM 787 C CA . ARG A 1 95 ? 4.373 -12.476 -11.683 1.00 89.62 95 ARG A CA 1
ATOM 788 C C . ARG A 1 95 ? 5.119 -13.548 -10.884 1.00 89.62 95 ARG A C 1
ATOM 790 O O . ARG A 1 95 ? 4.499 -14.172 -10.037 1.00 89.62 95 ARG A O 1
ATOM 797 N N . ASP A 1 96 ? 6.423 -13.714 -11.107 1.00 90.75 96 ASP A N 1
ATOM 798 C CA . ASP A 1 96 ? 7.249 -14.686 -10.375 1.00 90.75 96 ASP A CA 1
ATOM 799 C C . ASP A 1 96 ? 7.483 -14.232 -8.915 1.00 90.75 96 ASP A C 1
ATOM 801 O O . ASP A 1 96 ? 7.804 -15.048 -8.056 1.00 90.75 96 ASP A O 1
ATOM 805 N N . TYR A 1 97 ? 7.330 -12.929 -8.637 1.00 88.12 97 TYR A N 1
ATOM 806 C CA . TYR A 1 97 ? 7.552 -12.323 -7.319 1.00 88.12 97 TYR A CA 1
ATOM 807 C C . TYR A 1 97 ? 6.265 -12.077 -6.532 1.00 88.12 97 TYR A C 1
ATOM 809 O O . TYR A 1 97 ? 6.304 -12.060 -5.308 1.00 88.12 97 TYR A O 1
ATOM 817 N N . MET A 1 98 ? 5.152 -11.832 -7.227 1.00 88.00 98 MET A N 1
ATOM 818 C CA . MET A 1 98 ? 3.843 -11.597 -6.621 1.00 88.00 98 MET A CA 1
ATOM 819 C C . MET A 1 98 ? 2.743 -12.049 -7.602 1.00 88.00 98 MET A C 1
ATOM 821 O O . MET A 1 98 ? 2.254 -11.242 -8.404 1.00 88.00 98 MET A O 1
ATOM 825 N N . PRO A 1 99 ? 2.367 -13.338 -7.578 1.00 90.19 99 PRO A N 1
ATOM 826 C CA . PRO A 1 99 ? 1.445 -13.954 -8.529 1.00 90.19 99 PRO A CA 1
ATOM 827 C C . PRO A 1 99 ? -0.014 -13.541 -8.299 1.00 90.19 99 PRO A C 1
ATOM 829 O O . PRO A 1 99 ? -0.825 -13.641 -9.217 1.00 90.19 99 PRO A O 1
ATOM 832 N N . LEU A 1 100 ? -0.352 -13.031 -7.107 1.00 90.50 100 LEU A N 1
ATOM 833 C CA . LEU A 1 100 ? -1.700 -12.554 -6.768 1.00 90.50 100 LEU A CA 1
ATOM 834 C C . LEU A 1 100 ? -2.157 -11.354 -7.613 1.00 90.50 100 LEU A C 1
ATOM 836 O O . LEU A 1 100 ? -3.357 -11.097 -7.719 1.00 90.50 100 LEU A O 1
ATOM 840 N N . ILE A 1 101 ? -1.221 -10.604 -8.202 1.00 90.00 101 ILE A N 1
ATOM 841 C CA . ILE A 1 101 ? -1.525 -9.432 -9.024 1.00 90.00 101 ILE A CA 1
ATOM 842 C C . ILE A 1 101 ? -1.436 -9.799 -10.504 1.00 90.00 101 ILE A C 1
ATOM 844 O O . ILE A 1 101 ? -0.393 -10.220 -11.009 1.00 90.00 101 ILE A O 1
ATOM 848 N N . ASP A 1 102 ? -2.509 -9.525 -11.247 1.00 92.69 102 ASP A N 1
ATOM 849 C CA . ASP A 1 102 ? -2.434 -9.465 -12.704 1.00 92.69 102 ASP A CA 1
ATOM 850 C C . ASP A 1 102 ? -1.735 -8.168 -13.134 1.00 92.69 102 ASP A C 1
ATOM 852 O O . ASP A 1 102 ? -2.363 -7.130 -13.366 1.00 92.69 102 ASP A O 1
ATOM 856 N N . TRP A 1 103 ? -0.405 -8.235 -13.188 1.00 91.00 103 TRP A N 1
ATOM 857 C CA . TRP A 1 103 ? 0.465 -7.097 -13.473 1.00 91.00 103 TRP A CA 1
ATOM 858 C C . TRP A 1 103 ? 0.157 -6.415 -14.807 1.00 91.00 103 TRP A C 1
ATOM 860 O O . TRP A 1 103 ? 0.161 -5.187 -14.864 1.00 91.00 103 TRP A O 1
ATOM 870 N N . ASP A 1 104 ? -0.190 -7.173 -15.851 1.00 90.56 104 ASP A N 1
ATOM 871 C CA . ASP A 1 104 ? -0.558 -6.593 -17.146 1.00 90.56 104 ASP A CA 1
ATOM 872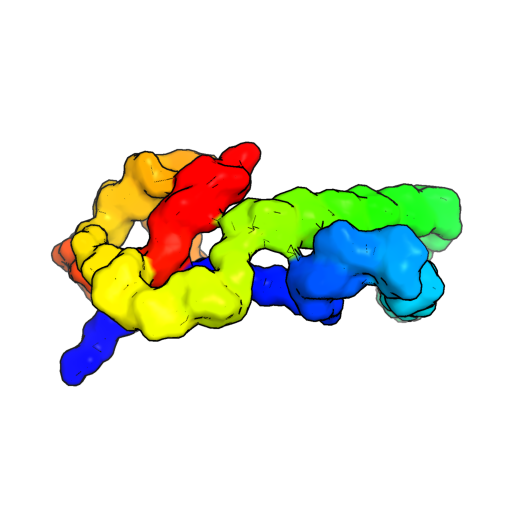 C C . ASP A 1 104 ? -1.792 -5.703 -16.981 1.00 90.56 104 ASP A C 1
ATOM 874 O O . ASP A 1 104 ? -1.760 -4.505 -17.277 1.00 90.56 104 ASP A O 1
ATOM 878 N N . ARG A 1 105 ? -2.870 -6.264 -16.418 1.00 92.56 105 ARG A N 1
ATOM 879 C CA . ARG A 1 105 ? -4.106 -5.519 -16.161 1.00 92.56 105 ARG A CA 1
ATOM 880 C C . ARG A 1 105 ? -3.868 -4.322 -15.247 1.00 92.56 105 ARG A C 1
ATOM 882 O O . ARG A 1 105 ? -4.451 -3.265 -15.493 1.00 92.56 105 ARG A O 1
ATOM 889 N N . PHE A 1 106 ? -3.037 -4.474 -14.218 1.00 9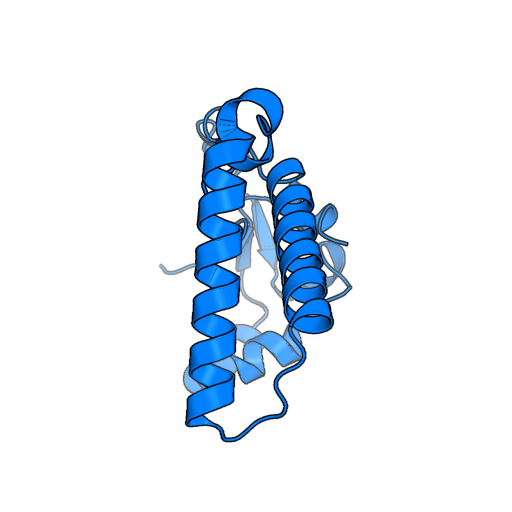2.81 106 PHE A N 1
ATOM 890 C CA . PHE A 1 106 ? -2.679 -3.388 -13.314 1.00 92.81 106 PHE A CA 1
ATOM 891 C C . PHE A 1 106 ? -2.064 -2.215 -14.085 1.00 92.81 106 PHE A C 1
ATOM 893 O O . PHE A 1 106 ? -2.625 -1.119 -14.043 1.00 92.81 106 PHE A O 1
ATOM 900 N N . PHE A 1 107 ? -0.999 -2.436 -14.865 1.00 91.06 107 PHE A N 1
ATOM 901 C CA . PHE A 1 107 ? -0.336 -1.360 -15.614 1.00 91.06 107 PHE A CA 1
ATOM 902 C C . PHE A 1 107 ? -1.253 -0.693 -16.635 1.00 91.06 107 PHE A C 1
ATOM 904 O O . PHE A 1 107 ? -1.269 0.534 -16.717 1.00 91.06 107 PHE A O 1
ATOM 911 N N . TYR A 1 108 ? -2.077 -1.458 -17.356 1.00 90.81 108 TYR A N 1
ATOM 912 C CA . TYR A 1 108 ? -3.038 -0.874 -18.299 1.00 90.81 108 TYR A CA 1
ATOM 913 C C . TYR A 1 108 ? -4.099 0.001 -17.623 1.00 90.81 108 TYR A C 1
ATOM 915 O O . TYR A 1 108 ? -4.616 0.922 -18.257 1.00 90.81 108 TYR A O 1
ATOM 923 N N . LYS A 1 109 ? -4.442 -0.283 -16.360 1.00 93.81 109 LYS A N 1
ATOM 924 C CA . LYS A 1 109 ? -5.451 0.465 -15.601 1.00 93.81 109 LYS A CA 1
ATOM 925 C C . LYS A 1 109 ? -4.890 1.696 -14.899 1.00 93.81 109 LYS A C 1
ATOM 927 O O . LYS A 1 109 ? -5.591 2.701 -14.845 1.00 93.81 109 LYS A O 1
ATOM 932 N N . VAL A 1 110 ? -3.680 1.617 -14.347 1.00 91.88 110 VAL A N 1
ATOM 933 C CA . VAL A 1 110 ? -3.102 2.716 -13.552 1.00 91.88 110 VAL A CA 1
ATOM 934 C C . VAL A 1 110 ? -2.278 3.690 -14.385 1.00 91.88 110 VAL A C 1
ATOM 936 O O . VAL A 1 110 ? -2.144 4.850 -14.004 1.00 91.88 110 VAL A O 1
ATOM 939 N N . ALA A 1 111 ? -1.714 3.241 -15.508 1.00 91.06 111 ALA A N 1
ATOM 940 C CA . ALA A 1 111 ? -0.828 4.063 -16.314 1.00 91.06 111 ALA A CA 1
ATOM 941 C C . ALA A 1 111 ? -1.556 4.724 -17.497 1.00 91.06 111 ALA A C 1
ATOM 943 O O . ALA A 1 111 ? -2.476 4.134 -18.076 1.00 91.06 111 ALA A O 1
ATOM 944 N N . PRO A 1 112 ? -1.122 5.931 -17.910 1.00 93.00 112 PRO A N 1
ATOM 945 C CA . PRO A 1 112 ? -1.690 6.611 -19.066 1.00 93.00 112 PRO A CA 1
ATOM 946 C C . PRO A 1 112 ? -1.475 5.798 -20.346 1.00 93.00 112 PRO A C 1
ATOM 948 O O . PRO A 1 112 ? -0.465 5.109 -20.496 1.00 93.00 112 PRO A O 1
ATOM 951 N N . VAL A 1 113 ? -2.385 5.953 -21.312 1.00 93.75 113 VAL A N 1
ATOM 952 C CA . VAL A 1 113 ? -2.336 5.248 -22.609 1.00 93.75 113 VAL A CA 1
ATOM 953 C C . VAL A 1 113 ? -0.989 5.426 -23.319 1.00 93.75 113 VAL A C 1
ATOM 955 O O . VAL A 1 113 ? -0.463 4.479 -23.898 1.00 93.75 113 VAL A O 1
ATOM 958 N N . ALA A 1 114 ? -0.371 6.605 -23.201 1.00 93.06 114 ALA A N 1
ATOM 959 C CA . ALA A 1 114 ? 0.950 6.885 -23.765 1.00 93.06 114 ALA A CA 1
ATOM 960 C C . ALA A 1 114 ? 2.059 5.936 -23.257 1.00 93.06 114 ALA A C 1
ATOM 962 O O . ALA A 1 114 ? 3.016 5.666 -23.978 1.00 93.06 114 ALA A O 1
ATOM 963 N N . ALA A 1 115 ? 1.926 5.388 -22.044 1.00 90.81 115 ALA A N 1
ATOM 964 C CA . ALA A 1 115 ? 2.886 4.455 -21.458 1.00 90.81 115 ALA A CA 1
ATOM 965 C C . ALA A 1 115 ? 2.605 2.984 -21.821 1.00 90.81 115 ALA A C 1
ATOM 967 O O . ALA A 1 115 ? 3.433 2.116 -21.558 1.00 90.81 115 ALA A O 1
ATOM 968 N N . HIS A 1 116 ? 1.474 2.664 -22.458 1.00 92.38 116 HIS A N 1
ATOM 969 C CA . HIS A 1 116 ? 1.110 1.276 -22.779 1.00 92.38 116 HIS A CA 1
ATOM 970 C C . HIS A 1 116 ? 2.126 0.600 -23.704 1.00 92.38 116 HIS A C 1
ATOM 972 O O . HIS A 1 116 ? 2.488 -0.552 -23.480 1.00 92.38 116 HIS A O 1
ATOM 978 N N . ASN A 1 117 ? 2.648 1.324 -24.697 1.00 92.12 117 ASN A N 1
ATOM 979 C CA . ASN A 1 117 ? 3.704 0.801 -25.570 1.00 92.12 117 ASN A CA 1
ATOM 980 C C . ASN A 1 117 ? 5.017 0.556 -24.813 1.00 92.12 117 ASN A C 1
ATOM 982 O O . ASN A 1 117 ? 5.719 -0.405 -25.119 1.00 92.12 117 ASN A O 1
ATOM 986 N N . TYR A 1 118 ? 5.315 1.373 -23.796 1.00 90.19 118 TYR A N 1
ATOM 987 C CA . TYR A 1 118 ? 6.461 1.149 -22.918 1.00 90.19 118 TYR A CA 1
ATOM 988 C C . TYR A 1 118 ? 6.298 -0.139 -22.108 1.00 90.19 118 TYR A C 1
ATOM 990 O O . TYR A 1 118 ? 7.241 -0.906 -22.039 1.00 90.19 118 TYR A O 1
ATOM 998 N N . PHE A 1 119 ? 5.120 -0.449 -21.559 1.00 90.62 119 PHE A N 1
ATOM 999 C CA . PHE A 1 119 ? 4.931 -1.718 -20.839 1.00 90.62 119 PHE A CA 1
ATOM 1000 C C . PHE A 1 119 ? 4.972 -2.939 -21.766 1.00 90.62 119 PHE A C 1
ATOM 1002 O O . PHE A 1 119 ? 5.565 -3.958 -21.412 1.00 90.62 119 PHE A O 1
ATOM 1009 N N . ARG A 1 120 ? 4.413 -2.825 -22.981 1.00 90.06 120 ARG A N 1
ATOM 1010 C CA . ARG A 1 120 ? 4.448 -3.897 -23.994 1.00 90.06 120 ARG A CA 1
ATOM 1011 C C . ARG A 1 120 ? 5.856 -4.258 -24.450 1.00 90.06 120 ARG A C 1
ATOM 1013 O O . ARG A 1 120 ? 6.089 -5.412 -24.793 1.00 90.06 120 ARG A O 1
ATOM 1020 N N . SER A 1 121 ? 6.795 -3.311 -24.444 1.00 92.50 121 SER A N 1
ATOM 1021 C CA . SER A 1 121 ? 8.187 -3.580 -24.833 1.00 92.50 121 SER A CA 1
ATOM 1022 C C . SER A 1 121 ? 8.971 -4.393 -23.791 1.00 92.50 121 SER A C 1
ATOM 1024 O O . SER A 1 121 ? 10.148 -4.690 -23.997 1.00 92.50 121 SER A O 1
ATOM 1026 N N . ASN A 1 122 ? 8.318 -4.799 -22.695 1.00 92.62 122 ASN A N 1
ATOM 1027 C CA . ASN A 1 122 ? 8.886 -5.574 -21.598 1.00 92.62 122 ASN A CA 1
ATOM 1028 C C . ASN A 1 122 ? 10.141 -4.919 -20.976 1.00 92.62 122 ASN A C 1
ATOM 1030 O O . ASN A 1 122 ? 11.238 -5.503 -21.016 1.00 92.62 122 ASN A O 1
ATOM 1034 N N . PRO A 1 123 ? 9.998 -3.697 -20.426 1.00 92.75 123 PRO A N 1
ATOM 1035 C CA . PRO A 1 123 ? 11.107 -2.891 -19.949 1.00 92.75 123 PRO A CA 1
ATOM 1036 C C . PRO A 1 123 ? 11.718 -3.476 -18.677 1.00 92.75 123 PRO A C 1
ATOM 1038 O O . PRO A 1 123 ? 11.132 -4.327 -17.996 1.00 92.75 123 PRO A O 1
ATOM 1041 N N . GLN A 1 124 ? 12.909 -2.983 -18.342 1.00 93.56 124 GLN A N 1
ATOM 1042 C CA . GLN A 1 124 ? 13.487 -3.219 -17.028 1.00 93.56 124 GLN A CA 1
ATOM 1043 C C . GLN A 1 124 ? 12.792 -2.350 -15.977 1.00 93.56 124 GLN A C 1
ATOM 1045 O O . GLN A 1 124 ? 12.527 -1.168 -16.196 1.00 93.56 124 GLN A O 1
ATOM 1050 N N . VAL A 1 125 ? 12.532 -2.957 -14.827 1.00 92.12 125 VAL A N 1
ATOM 1051 C CA . VAL A 1 125 ? 11.992 -2.336 -13.626 1.00 92.12 125 VAL A CA 1
ATOM 1052 C C . VAL A 1 125 ? 12.959 -2.591 -12.478 1.00 92.12 125 VAL A C 1
ATOM 1054 O O . VAL A 1 125 ? 13.578 -3.654 -12.393 1.00 92.12 125 VAL A O 1
ATOM 1057 N N . LEU A 1 126 ? 13.108 -1.606 -11.606 1.00 92.31 126 LEU A N 1
ATOM 1058 C CA . LEU A 1 126 ? 13.911 -1.700 -10.401 1.00 92.31 126 LEU A CA 1
ATOM 1059 C C . LEU A 1 126 ? 13.023 -2.171 -9.254 1.00 92.31 126 LEU A C 1
ATOM 1061 O O . LEU A 1 126 ? 12.106 -1.463 -8.852 1.00 92.31 126 LEU A O 1
ATOM 1065 N N . ILE A 1 127 ? 13.307 -3.341 -8.699 1.00 90.75 127 ILE A N 1
ATOM 1066 C CA . ILE A 1 127 ? 12.626 -3.840 -7.509 1.00 90.75 127 ILE A CA 1
ATOM 1067 C C . ILE A 1 127 ? 13.546 -3.626 -6.313 1.00 90.75 127 ILE A C 1
ATOM 1069 O O . ILE A 1 127 ? 14.577 -4.283 -6.186 1.00 90.75 127 ILE A O 1
ATOM 1073 N N . ARG A 1 128 ? 13.192 -2.703 -5.422 1.00 88.56 128 ARG A N 1
ATOM 1074 C CA . ARG A 1 128 ? 14.012 -2.461 -4.232 1.00 88.56 128 ARG A CA 1
ATOM 1075 C C . ARG A 1 128 ? 13.839 -3.596 -3.235 1.00 88.56 128 ARG A C 1
ATOM 1077 O O . ARG A 1 128 ? 14.811 -4.240 -2.872 1.00 88.56 128 ARG A O 1
ATOM 1084 N N . GLU A 1 129 ? 12.599 -3.914 -2.888 1.00 85.88 129 GLU A N 1
ATOM 1085 C CA . GLU A 1 129 ? 12.276 -4.859 -1.816 1.00 85.88 129 GLU A CA 1
ATOM 1086 C C . GLU A 1 129 ? 11.722 -6.183 -2.372 1.00 85.88 129 GLU A C 1
ATOM 1088 O O . GLU A 1 129 ? 10.524 -6.453 -2.294 1.00 85.88 129 GLU A O 1
ATOM 1093 N N . ILE A 1 130 ? 12.585 -7.026 -2.956 1.00 84.25 130 ILE A N 1
ATOM 1094 C CA . ILE A 1 130 ? 12.155 -8.327 -3.515 1.00 84.25 130 ILE A CA 1
ATOM 1095 C C . ILE A 1 130 ? 11.538 -9.229 -2.435 1.00 84.25 130 ILE A C 1
ATOM 1097 O O . ILE A 1 130 ? 10.497 -9.839 -2.667 1.00 84.25 130 ILE A O 1
ATOM 1101 N N . ALA A 1 131 ? 12.153 -9.301 -1.249 1.00 84.12 131 ALA A N 1
ATOM 1102 C CA . ALA A 1 131 ? 11.663 -10.144 -0.157 1.00 84.12 131 ALA A CA 1
ATOM 1103 C C . ALA A 1 131 ? 10.269 -9.713 0.331 1.00 84.12 131 ALA A C 1
ATOM 1105 O O . ALA A 1 131 ? 9.426 -10.561 0.619 1.00 84.12 131 ALA A O 1
ATOM 1106 N N . TYR A 1 132 ? 10.010 -8.403 0.365 1.00 85.69 132 TYR A N 1
ATOM 1107 C CA . TYR A 1 132 ? 8.700 -7.853 0.710 1.00 85.69 132 TYR A CA 1
ATOM 1108 C C . TYR A 1 132 ? 7.627 -8.286 -0.294 1.00 85.69 132 TYR A C 1
ATOM 1110 O O . TYR A 1 132 ? 6.548 -8.698 0.120 1.00 85.69 132 TYR A O 1
ATOM 1118 N N . LEU A 1 133 ? 7.924 -8.242 -1.599 1.00 83.94 133 LEU A N 1
ATOM 1119 C CA . LEU A 1 133 ? 6.975 -8.660 -2.640 1.00 83.94 133 LEU A CA 1
ATOM 1120 C C . LEU A 1 133 ? 6.597 -10.139 -2.513 1.00 83.94 133 LEU A C 1
ATOM 1122 O O . LEU A 1 133 ? 5.411 -10.447 -2.537 1.00 83.94 133 LEU A O 1
ATOM 1126 N N . HIS A 1 134 ? 7.578 -11.015 -2.279 1.00 84.00 134 HIS A N 1
ATOM 1127 C CA . HIS A 1 134 ? 7.329 -12.439 -2.030 1.00 84.00 134 HIS A CA 1
ATOM 1128 C C . HIS A 1 134 ? 6.536 -12.707 -0.746 1.00 84.00 134 HIS A C 1
ATOM 1130 O O . HIS A 1 134 ? 5.745 -13.639 -0.692 1.00 84.00 134 HIS A O 1
ATOM 1136 N N . SER A 1 135 ? 6.756 -11.912 0.302 1.00 80.88 135 SER A N 1
ATOM 1137 C CA . SER A 1 135 ? 6.133 -12.130 1.617 1.00 80.88 135 SER A CA 1
ATOM 1138 C C . SER A 1 135 ? 4.748 -11.485 1.746 1.00 80.88 135 SER A C 1
ATOM 1140 O O . SER A 1 135 ? 4.144 -11.558 2.812 1.00 80.88 135 SER A O 1
ATOM 1142 N N . SER A 1 136 ? 4.280 -10.795 0.700 1.00 67.81 136 SER A N 1
ATOM 1143 C CA . SER A 1 136 ? 2.991 -10.089 0.676 1.00 67.81 136 SER A CA 1
ATOM 1144 C C . SER A 1 136 ? 1.836 -10.949 0.137 1.00 67.81 136 SER A C 1
ATOM 1146 O O . SER A 1 136 ? 0.758 -10.410 -0.125 1.00 67.81 136 SER A O 1
ATOM 1148 N N . GLU A 1 137 ? 2.070 -12.251 -0.049 1.00 60.09 137 GLU A N 1
ATOM 1149 C CA . GLU A 1 137 ? 1.045 -13.273 -0.309 1.00 60.09 137 GLU A CA 1
ATOM 1150 C C . GLU A 1 137 ? 0.283 -13.664 0.968 1.00 60.09 137 GLU A C 1
ATOM 1152 O O . GLU A 1 137 ? -0.960 -13.798 0.883 1.00 60.09 137 GLU A O 1
#

Radius of gyration: 18.91 Å; chains: 1; bounding box: 50×27×50 Å

Secondary structure (DSSP, 8-state):
---EEE-PPP-SS-HHHHHTHHHHHHHHHHHHHHHHHHHHHHHHHTT----HHHHHHHHHHHHHHHHHHHHHSPPTTGGG-GGGG-EEEEGGGHHHH-TTS-HHHHHHHHS-GGGHHHHHT--EEEES-HHHHHTT-

Sequence (137 aa):
MFVLQFDQGGLSLSQRIYLLKHVYGAKINVFKKFLVNKVRLFQKDGKLPRNRTKTEKDIDEIINFEAKLAAIQTTPEARKDHEKFYNLRRISKMRDYMPLIDWDRFFYKVAPVAAHNYFRSNPQVLIREIAYLHSSE

InterPro domains:
  IPR008753 Peptidase M13, N-terminal domain [PF05649] (3-134)
  IPR042089 Peptidase M13, domain 2 [G3DSA:1.10.1380.10] (1-137)

Foldseek 3Di:
DDAAEAAQDDFPDDLVLLVPCVVNVVVVVVVLVVQLVVVVVVCVVVVHDDDSVVSSVVSVVVSVLSSLSSVQHDDPVNVVPPVQQFDKDFLVCLCVQAVVDPSLVVCVVPDDPVCNVVNVVRDIHGYRCSSSSNSND